Protein AF-A0A7K9YN96-F1 (afdb_monomer)

Nearest PDB structures (foldseek):
  2it9-assembly1_A  TM=6.760E-01  e=9.889E+00  Prochlorococcus marinus str. NATL2A

Sequence (141 aa):
RLGLERADTAEKALTVIVDLLEKYGQGGNCMESHMAFTYHNSFLIADRKEAWVLETSGKHWAAEKVEGGVRNISNQLSITTKIDREHPEMKEYAKSKGWWDGEKEFDFAAMYSYVNTARMTTSRSRYCEGYKLLNKHKGII

Mean predicted aligned error: 5.58 Å

pLDDT: mean 88.72, std 13.41, range [45.44, 98.69]

Foldseek 3Di:
DQLVVPDPFQVSSVVRVLVCCQVPWAFDAPDPDPDRDTQWDWDWTHDPPWIKIWTDATSWIFMATCPDADADDDSADDQFLRGPDIDPCLVVVLVVVVLDPVPDRGTPRCSRTPDNCPCVQPDPDPRNVVNVVSNVCIPPD

Structure (mmCIF, N/CA/C/O backbone):
data_AF-A0A7K9YN96-F1
#
_entry.id   AF-A0A7K9YN96-F1
#
loop_
_atom_site.group_PDB
_atom_site.id
_atom_site.type_symbol
_atom_site.label_atom_id
_atom_site.label_alt_id
_atom_site.label_comp_id
_atom_site.label_asym_id
_atom_site.label_entity_id
_atom_site.label_seq_id
_atom_site.pdbx_PDB_ins_code
_atom_site.Cartn_x
_atom_site.Cartn_y
_atom_site.Cartn_z
_atom_site.occupancy
_atom_site.B_iso_or_equiv
_atom_site.auth_seq_id
_atom_site.auth_comp_id
_atom_site.auth_asym_id
_atom_site.auth_atom_id
_atom_site.pdbx_PDB_model_num
ATOM 1 N N . ARG A 1 1 ? -14.365 -4.119 -4.845 1.00 91.12 1 ARG A N 1
ATOM 2 C CA . ARG A 1 1 ? -15.247 -5.287 -5.086 1.00 91.12 1 ARG A CA 1
ATOM 3 C C . ARG A 1 1 ? -14.543 -6.599 -4.748 1.00 91.12 1 ARG A C 1
ATOM 5 O O . ARG A 1 1 ? -14.854 -7.149 -3.708 1.00 91.12 1 ARG A O 1
ATOM 12 N N . LEU A 1 2 ? -13.562 -7.053 -5.539 1.00 95.88 2 LEU A N 1
ATOM 13 C CA . LEU A 1 2 ? -12.958 -8.388 -5.366 1.00 95.88 2 LEU A CA 1
ATOM 14 C C . LEU A 1 2 ? -12.309 -8.625 -3.992 1.00 95.88 2 LEU A C 1
ATOM 16 O O . LEU A 1 2 ? -12.462 -9.712 -3.454 1.00 95.88 2 LEU A O 1
ATOM 20 N N . GLY A 1 3 ? -11.657 -7.616 -3.401 1.00 96.00 3 GLY A N 1
ATOM 21 C CA . GLY A 1 3 ? -11.151 -7.722 -2.025 1.00 96.00 3 GLY A CA 1
ATOM 22 C C . GLY A 1 3 ? -12.259 -7.981 -0.995 1.00 96.00 3 GLY A C 1
ATOM 23 O O . GLY A 1 3 ? -12.099 -8.841 -0.144 1.00 96.00 3 GLY A O 1
ATOM 24 N N . LEU A 1 4 ? -13.412 -7.312 -1.121 1.00 94.81 4 LEU A N 1
ATOM 25 C CA . LEU A 1 4 ? -14.556 -7.481 -0.211 1.00 94.81 4 LEU A CA 1
ATOM 26 C C . LEU A 1 4 ? -15.286 -8.816 -0.414 1.00 94.81 4 LEU A C 1
ATOM 28 O O . LEU A 1 4 ? -15.810 -9.379 0.535 1.00 94.81 4 LEU A O 1
ATOM 32 N N . GLU A 1 5 ? -15.345 -9.317 -1.648 1.00 97.38 5 GLU A N 1
ATOM 33 C CA . GLU A 1 5 ? -16.042 -10.573 -1.966 1.00 97.38 5 GLU A CA 1
ATOM 34 C C . GLU A 1 5 ? -15.231 -11.822 -1.593 1.00 97.38 5 GLU A C 1
ATOM 36 O O . GLU A 1 5 ? -15.796 -12.907 -1.489 1.00 97.38 5 GLU A O 1
ATOM 41 N N . ARG A 1 6 ? -13.906 -11.695 -1.445 1.00 97.88 6 ARG A N 1
ATOM 42 C CA . ARG A 1 6 ? -12.982 -12.834 -1.309 1.00 97.88 6 ARG A CA 1
ATOM 43 C C . ARG A 1 6 ? -12.232 -12.875 0.021 1.00 97.88 6 ARG A C 1
ATOM 45 O O . ARG A 1 6 ? -11.415 -13.771 0.209 1.00 97.88 6 ARG A O 1
ATOM 52 N N . ALA A 1 7 ? -12.480 -11.926 0.920 1.00 97.88 7 ALA A N 1
ATOM 53 C CA . ALA A 1 7 ? -11.801 -11.848 2.205 1.00 97.88 7 ALA A CA 1
ATOM 54 C C . ALA A 1 7 ? -12.769 -11.555 3.353 1.00 97.88 7 ALA A C 1
ATOM 56 O O . ALA A 1 7 ? -13.730 -10.806 3.211 1.00 97.88 7 ALA A O 1
ATOM 57 N N . ASP A 1 8 ? -12.465 -12.139 4.507 1.00 97.44 8 ASP A N 1
ATOM 58 C CA . ASP A 1 8 ? -13.163 -11.981 5.786 1.00 97.44 8 ASP A CA 1
ATOM 59 C C . ASP A 1 8 ? -12.386 -11.096 6.784 1.00 97.44 8 ASP A C 1
ATOM 61 O O . ASP A 1 8 ? -12.906 -10.787 7.857 1.00 97.44 8 ASP A O 1
ATOM 65 N N . THR A 1 9 ? -11.166 -10.666 6.434 1.00 98.44 9 THR A N 1
ATOM 66 C CA . THR A 1 9 ? -10.357 -9.696 7.194 1.00 98.44 9 THR A CA 1
ATOM 67 C C . THR A 1 9 ? -9.737 -8.644 6.275 1.00 98.44 9 THR A C 1
ATOM 69 O O . THR A 1 9 ? -9.542 -8.880 5.077 1.00 98.44 9 THR A O 1
ATOM 72 N N . ALA A 1 10 ? -9.390 -7.484 6.834 1.00 98.25 10 ALA A N 1
ATOM 73 C CA . ALA A 1 10 ? -8.731 -6.399 6.116 1.00 98.25 10 ALA A CA 1
ATOM 74 C C . ALA A 1 10 ? -7.360 -6.829 5.572 1.00 98.25 10 ALA A C 1
ATOM 76 O O . ALA A 1 10 ? -7.048 -6.557 4.413 1.00 98.25 10 ALA A O 1
ATOM 77 N N . GLU A 1 11 ? -6.573 -7.574 6.353 1.00 98.19 11 GLU A N 1
ATOM 78 C CA . GLU A 1 11 ? -5.287 -8.109 5.898 1.00 98.19 11 GLU A CA 1
ATOM 79 C C . GLU A 1 11 ? -5.434 -9.088 4.718 1.00 98.19 11 GLU A C 1
ATOM 81 O O . GLU A 1 11 ? -4.665 -9.027 3.753 1.00 98.19 11 GLU A O 1
ATOM 86 N N . LYS A 1 12 ? -6.442 -9.971 4.744 1.00 98.50 12 LYS A N 1
ATOM 87 C CA . LYS A 1 12 ? -6.719 -10.874 3.617 1.00 98.50 12 LYS A CA 1
ATOM 88 C C . LYS A 1 12 ? -7.223 -10.107 2.397 1.00 98.50 12 LYS A C 1
ATOM 90 O O . LYS A 1 12 ? -6.851 -10.452 1.279 1.00 98.50 12 LYS A O 1
ATOM 95 N N . ALA A 1 13 ? -8.022 -9.056 2.586 1.00 98.62 13 ALA A N 1
ATOM 96 C CA . ALA A 1 13 ? -8.473 -8.203 1.489 1.00 98.62 13 ALA A CA 1
ATOM 97 C C . ALA A 1 13 ? -7.292 -7.484 0.818 1.00 98.62 13 ALA A C 1
ATOM 99 O O . ALA A 1 13 ? -7.246 -7.419 -0.410 1.00 98.62 13 ALA A O 1
ATOM 100 N N . LEU A 1 14 ? -6.320 -7.009 1.606 1.00 98.56 14 LEU A N 1
ATOM 101 C CA . LEU A 1 14 ? -5.056 -6.464 1.107 1.00 98.56 14 LEU A CA 1
ATOM 102 C C . LEU A 1 14 ? -4.329 -7.509 0.254 1.00 98.56 14 LEU A C 1
ATOM 104 O O . LEU A 1 14 ? -4.024 -7.220 -0.900 1.00 98.56 14 LEU A O 1
ATOM 108 N N . THR A 1 15 ? -4.136 -8.729 0.772 1.00 98.56 15 THR A N 1
ATOM 109 C CA . THR A 1 15 ? -3.507 -9.841 0.033 1.00 98.56 15 THR A CA 1
ATOM 110 C C . THR A 1 15 ? -4.214 -10.117 -1.297 1.00 98.56 15 THR A C 1
ATOM 112 O O . THR A 1 15 ? -3.570 -10.130 -2.339 1.00 98.56 15 THR A O 1
ATOM 115 N N . VAL A 1 16 ? -5.548 -10.220 -1.303 1.00 98.50 16 VAL A N 1
ATOM 116 C CA . VAL A 1 16 ? -6.326 -10.409 -2.541 1.00 98.50 16 VAL A CA 1
ATOM 117 C C . VAL A 1 16 ? -6.069 -9.287 -3.549 1.00 98.50 16 VAL A C 1
ATOM 119 O O . VAL A 1 16 ? -5.954 -9.554 -4.744 1.00 98.50 16 VAL A O 1
ATOM 122 N N . ILE A 1 17 ? -6.015 -8.030 -3.102 1.00 98.25 17 ILE A N 1
ATOM 123 C CA . ILE A 1 17 ? -5.782 -6.891 -3.997 1.00 98.25 17 ILE A CA 1
ATOM 124 C C . ILE A 1 17 ? -4.380 -6.965 -4.606 1.00 98.25 17 ILE A C 1
ATOM 126 O O . ILE A 1 17 ? -4.256 -6.787 -5.816 1.00 98.25 17 ILE A O 1
ATOM 130 N N . VAL A 1 18 ? -3.346 -7.247 -3.808 1.00 98.12 18 VAL A N 1
ATOM 131 C CA . VAL A 1 18 ? -1.961 -7.281 -4.305 1.00 98.12 18 VAL A CA 1
ATOM 132 C C . VAL A 1 18 ? -1.674 -8.510 -5.169 1.00 98.12 18 VAL A C 1
ATOM 134 O O . VAL A 1 18 ? -0.956 -8.388 -6.154 1.00 98.12 18 VAL A O 1
ATOM 137 N N . ASP A 1 19 ? -2.313 -9.652 -4.906 1.00 98.00 19 ASP A N 1
ATOM 138 C CA . ASP A 1 19 ? -2.218 -10.837 -5.771 1.00 98.00 19 ASP A CA 1
ATOM 139 C C . ASP A 1 19 ? -2.849 -10.578 -7.147 1.00 98.00 19 ASP A C 1
ATOM 141 O O . ASP A 1 19 ? -2.342 -11.004 -8.187 1.00 98.00 19 ASP A O 1
ATOM 145 N N . LEU A 1 20 ? -3.979 -9.862 -7.173 1.00 97.12 20 LEU A N 1
ATOM 146 C CA . LEU A 1 20 ? -4.621 -9.451 -8.421 1.00 97.12 20 LEU A CA 1
ATOM 147 C C . LEU A 1 20 ? -3.798 -8.392 -9.155 1.00 97.12 20 LEU A C 1
ATOM 149 O O . LEU A 1 20 ? -3.708 -8.453 -10.380 1.00 97.12 20 LEU A O 1
ATOM 153 N N . LEU A 1 21 ? -3.198 -7.456 -8.419 1.00 96.44 21 LEU A N 1
ATOM 154 C CA . LEU A 1 21 ? -2.279 -6.464 -8.964 1.00 96.44 21 LEU A CA 1
ATOM 155 C C . LEU A 1 21 ? -1.068 -7.133 -9.619 1.00 96.44 21 LEU A C 1
ATOM 157 O O . LEU A 1 21 ? -0.710 -6.763 -10.731 1.00 96.44 21 LEU A O 1
ATOM 161 N N . GLU A 1 22 ? -0.476 -8.135 -8.972 1.00 95.31 22 GLU A N 1
ATOM 162 C CA . GLU A 1 22 ? 0.660 -8.881 -9.517 1.00 95.31 22 GLU A CA 1
ATOM 163 C C . GLU A 1 22 ? 0.263 -9.639 -10.787 1.00 95.31 22 GLU A C 1
ATOM 165 O O . GLU A 1 22 ? 0.939 -9.579 -11.812 1.00 95.31 22 GLU A O 1
ATOM 170 N N . LYS A 1 23 ? -0.885 -10.324 -10.749 1.00 96.00 23 LYS A N 1
ATOM 171 C CA . LYS A 1 23 ? -1.329 -11.177 -11.853 1.00 96.00 23 LYS A CA 1
ATOM 172 C C . LYS A 1 23 ? -1.812 -10.403 -13.079 1.00 96.00 23 LYS A C 1
ATOM 174 O O . LYS A 1 23 ? -1.626 -10.867 -14.203 1.00 96.00 23 LYS A O 1
ATOM 179 N N . TYR A 1 24 ? -2.505 -9.288 -12.871 1.00 94.81 24 TYR A N 1
ATOM 180 C CA . TYR A 1 24 ? -3.219 -8.573 -13.935 1.00 94.81 24 TYR A CA 1
ATOM 181 C C . TYR A 1 24 ? -2.701 -7.153 -14.172 1.00 94.81 24 TYR A C 1
ATOM 183 O O . TYR A 1 24 ? -3.085 -6.522 -15.157 1.00 94.81 24 TYR A O 1
ATOM 191 N N . GLY A 1 25 ? -1.830 -6.649 -13.301 1.00 91.94 25 GLY A N 1
ATOM 192 C CA . GLY A 1 25 ? -1.418 -5.256 -13.299 1.00 91.94 25 GLY A CA 1
ATOM 193 C C . GLY A 1 25 ? -2.538 -4.312 -12.861 1.00 91.94 25 GLY A C 1
ATOM 194 O O . GLY A 1 25 ? -3.607 -4.701 -12.389 1.00 91.94 25 GLY A O 1
ATOM 195 N N . GLN A 1 26 ? -2.273 -3.025 -13.042 1.00 88.62 26 GLN A N 1
ATOM 196 C CA . GLN A 1 26 ? -3.255 -1.955 -12.918 1.00 88.62 26 GLN A CA 1
ATOM 197 C C . GLN A 1 26 ? -2.956 -0.862 -13.942 1.00 88.62 26 GLN A C 1
ATOM 199 O O . GLN A 1 26 ? -1.851 -0.788 -14.485 1.00 88.62 26 GLN A O 1
ATOM 204 N N . GLY A 1 27 ? -3.914 0.041 -14.126 1.00 77.38 27 GLY A N 1
ATOM 205 C CA . GLY A 1 27 ? -3.768 1.222 -14.965 1.00 77.38 27 GLY A CA 1
ATOM 206 C C . GLY A 1 27 ? -4.703 1.185 -16.166 1.00 77.38 27 GLY A C 1
ATOM 207 O O . GLY A 1 27 ? -5.820 0.679 -16.075 1.00 77.38 27 GLY A O 1
ATOM 208 N N . GLY A 1 28 ? -4.238 1.755 -17.274 1.00 75.50 28 GLY A N 1
ATOM 209 C CA . GLY A 1 28 ? -5.065 2.122 -18.421 1.00 75.50 28 GLY A CA 1
ATOM 210 C C . GLY A 1 28 ? -5.243 3.636 -18.494 1.00 75.50 28 GLY A C 1
ATOM 211 O O . GLY A 1 28 ? -4.953 4.348 -17.532 1.00 75.50 28 GLY A O 1
ATOM 212 N N 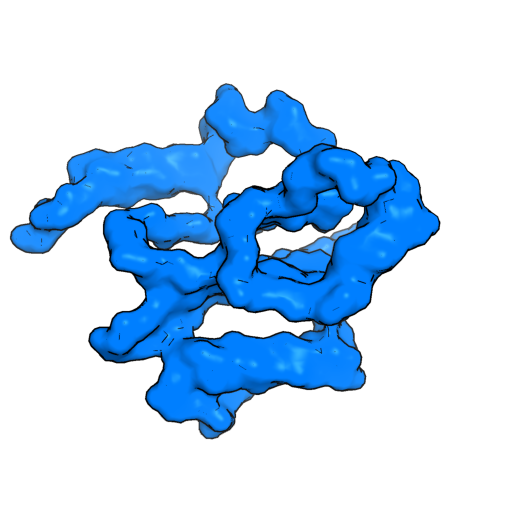. ASN A 1 29 ? -5.678 4.132 -19.653 1.00 74.75 29 ASN A N 1
ATOM 213 C CA . ASN A 1 29 ? -5.898 5.561 -19.817 1.00 74.75 29 ASN A CA 1
ATOM 214 C C . ASN A 1 29 ? -7.122 5.991 -18.997 1.00 74.75 29 ASN A C 1
ATOM 216 O O . ASN A 1 29 ? -8.239 5.547 -19.252 1.00 74.75 29 ASN A O 1
ATOM 220 N N . CYS A 1 30 ? -6.899 6.849 -18.009 1.00 71.69 30 CYS A N 1
ATOM 221 C CA . CYS A 1 30 ? -7.930 7.446 -17.167 1.00 71.69 30 CYS A CA 1
ATOM 222 C C . CYS A 1 30 ? -8.479 8.753 -17.764 1.00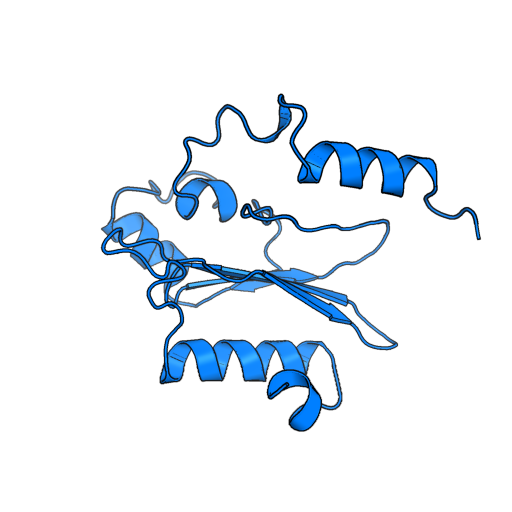 71.69 30 CYS A C 1
ATOM 224 O O . CYS A 1 30 ? -9.168 9.502 -17.074 1.00 71.69 30 CYS A O 1
ATOM 226 N N . MET A 1 31 ? -8.162 9.041 -19.026 1.00 74.94 31 MET A N 1
ATOM 227 C CA . MET A 1 31 ? -8.774 10.104 -19.810 1.00 74.94 31 MET A CA 1
ATOM 228 C C . MET A 1 31 ? -9.447 9.534 -21.057 1.00 74.94 31 MET A C 1
ATOM 230 O O . MET A 1 31 ? -8.955 8.591 -21.671 1.00 74.94 31 MET A O 1
ATOM 234 N N . GLU A 1 32 ? -10.558 10.153 -21.457 1.00 76.00 32 GLU A N 1
ATOM 235 C CA . GLU A 1 32 ? -11.230 9.862 -22.732 1.00 76.00 32 GLU A CA 1
ATOM 236 C C . GLU A 1 32 ? -10.449 10.411 -23.941 1.00 76.00 32 GLU A C 1
ATOM 238 O O . GLU A 1 32 ? -10.675 10.000 -25.076 1.00 76.00 32 GLU A O 1
ATOM 243 N N . SER A 1 33 ? -9.517 11.343 -23.711 1.00 76.31 33 SER A N 1
ATOM 244 C CA . SER A 1 33 ? -8.706 11.964 -24.759 1.00 76.31 33 SER A CA 1
ATOM 245 C C . SER A 1 33 ? -7.489 11.114 -25.151 1.00 76.31 33 SER A C 1
ATOM 247 O O . SER A 1 33 ? -7.117 10.150 -24.482 1.00 76.31 33 SER A O 1
ATOM 249 N N . HIS A 1 34 ? -6.799 11.522 -26.221 1.00 74.75 34 HIS A N 1
ATOM 250 C CA . HIS A 1 34 ? -5.539 10.909 -26.662 1.00 74.75 34 HIS A CA 1
ATOM 251 C C . HIS A 1 34 ? -4.355 11.136 -25.705 1.00 74.75 34 HIS A C 1
ATOM 253 O O . HIS A 1 34 ? -3.268 10.611 -25.942 1.00 74.75 34 HIS A O 1
ATOM 259 N N . MET A 1 35 ? -4.529 11.924 -24.639 1.00 70.44 35 MET A N 1
ATOM 260 C CA . MET A 1 35 ? -3.495 12.088 -23.623 1.00 70.44 35 MET A CA 1
ATOM 261 C C . MET A 1 35 ? -3.436 10.840 -22.747 1.00 70.44 35 MET A C 1
ATOM 263 O O . MET A 1 35 ? -4.436 10.462 -22.144 1.00 70.44 35 MET A O 1
ATOM 267 N N . ALA A 1 36 ? -2.255 10.233 -22.640 1.00 69.19 36 ALA A N 1
ATOM 268 C CA . ALA A 1 36 ? -2.035 9.114 -21.736 1.00 69.19 36 ALA A CA 1
ATOM 269 C C . ALA A 1 36 ? -1.946 9.618 -20.289 1.00 69.19 36 ALA A C 1
ATOM 271 O O . ALA A 1 36 ? -0.997 10.312 -19.921 1.00 69.19 36 ALA A O 1
ATOM 272 N N . PHE A 1 37 ? -2.926 9.255 -19.465 1.00 68.38 37 PHE A N 1
ATOM 273 C CA . PHE A 1 37 ? -2.892 9.500 -18.027 1.00 68.38 37 PHE A CA 1
ATOM 274 C C . PHE A 1 37 ? -3.231 8.222 -17.276 1.00 68.38 37 PHE A C 1
ATOM 276 O O . PHE A 1 37 ? -4.365 7.757 -17.312 1.00 68.38 37 PHE A O 1
ATOM 283 N N . THR A 1 38 ? -2.240 7.662 -16.588 1.00 76.44 38 THR A N 1
ATOM 284 C CA . THR A 1 38 ? -2.411 6.457 -15.775 1.00 76.44 38 THR A CA 1
ATOM 285 C C . THR A 1 38 ? -2.507 6.856 -14.314 1.00 76.44 38 THR A C 1
ATOM 287 O O . THR A 1 38 ? -1.597 7.486 -13.777 1.00 76.44 38 THR A O 1
ATOM 290 N N . TYR A 1 39 ? -3.597 6.466 -13.662 1.00 77.50 39 TYR A N 1
ATOM 291 C CA . TYR A 1 39 ? -3.778 6.666 -12.232 1.00 77.50 39 TYR A CA 1
ATOM 292 C C . TYR A 1 39 ? -3.413 5.392 -11.464 1.00 77.50 39 TYR A C 1
ATOM 294 O O . TYR A 1 39 ? -3.931 4.313 -11.761 1.00 77.50 39 TYR A O 1
ATOM 302 N N . HIS A 1 40 ? -2.533 5.512 -10.469 1.00 87.31 40 HIS A N 1
ATOM 303 C CA . HIS A 1 40 ? -2.239 4.420 -9.544 1.00 87.31 40 HIS A CA 1
ATOM 304 C C . HIS A 1 40 ? -3.096 4.543 -8.288 1.00 87.31 40 HIS A C 1
ATOM 306 O O . HIS A 1 40 ? -3.282 5.635 -7.750 1.00 87.31 40 HIS A O 1
ATOM 312 N N . ASN A 1 41 ? -3.669 3.423 -7.854 1.00 90.56 41 ASN A N 1
ATOM 313 C CA . ASN A 1 41 ? -4.720 3.443 -6.848 1.00 90.56 41 ASN A CA 1
ATOM 314 C C . ASN A 1 41 ? -4.165 3.382 -5.423 1.00 90.56 41 ASN A C 1
ATOM 316 O O . ASN A 1 41 ? -3.184 2.687 -5.145 1.00 90.56 41 ASN A O 1
ATOM 320 N N . SER A 1 42 ? -4.876 4.055 -4.521 1.00 94.75 42 SER A N 1
ATOM 321 C CA . SER A 1 42 ? -4.711 3.938 -3.074 1.00 94.75 42 SER A CA 1
ATOM 322 C C . SER A 1 42 ? -6.015 3.426 -2.464 1.00 94.75 42 SER A C 1
ATOM 324 O O . SER A 1 42 ? -7.101 3.826 -2.889 1.00 94.75 42 SER A O 1
ATOM 326 N N . PHE A 1 43 ? -5.920 2.559 -1.462 1.00 96.88 43 PHE A N 1
ATOM 327 C CA . PHE A 1 43 ? -7.050 1.907 -0.813 1.00 96.88 43 PHE A CA 1
ATOM 328 C C . PHE A 1 43 ? -6.997 2.138 0.694 1.00 96.88 43 PHE A C 1
ATOM 330 O O . PHE A 1 43 ? -5.946 1.998 1.316 1.00 96.88 43 PHE A O 1
ATOM 337 N N . LEU A 1 44 ? -8.156 2.439 1.274 1.00 97.50 44 LEU A N 1
ATOM 338 C CA . LEU A 1 44 ? -8.400 2.292 2.705 1.00 97.50 44 LEU A CA 1
ATOM 339 C C . LEU A 1 44 ? -9.126 0.965 2.907 1.00 97.50 44 LEU A C 1
ATOM 341 O O . LEU A 1 44 ? -10.171 0.733 2.296 1.00 97.50 44 LEU A O 1
ATOM 345 N N . ILE A 1 45 ? -8.564 0.094 3.734 1.00 98.25 45 ILE A N 1
ATOM 346 C CA . ILE A 1 45 ? -9.085 -1.250 3.978 1.00 98.25 45 ILE A CA 1
ATOM 347 C C . ILE A 1 45 ? -9.213 -1.409 5.485 1.00 98.25 45 ILE A C 1
ATOM 349 O O . ILE A 1 45 ? -8.227 -1.262 6.193 1.00 98.25 45 ILE A O 1
ATOM 353 N N . ALA A 1 46 ? -10.408 -1.687 5.992 1.00 97.44 46 ALA A N 1
ATOM 354 C CA . ALA A 1 46 ? -10.626 -1.797 7.427 1.00 97.44 46 ALA A CA 1
ATOM 355 C C . ALA A 1 46 ? -11.652 -2.877 7.760 1.00 97.44 46 ALA A C 1
ATOM 357 O O . ALA A 1 46 ? -12.589 -3.119 6.997 1.00 97.44 46 ALA A O 1
ATOM 358 N N . ASP A 1 47 ? -11.474 -3.490 8.923 1.00 97.12 47 ASP A N 1
ATOM 359 C CA . ASP A 1 47 ? -12.450 -4.350 9.577 1.00 97.12 47 ASP A CA 1
ATOM 360 C C . ASP A 1 47 ? -12.588 -3.960 11.063 1.00 97.12 47 ASP A C 1
ATOM 362 O O . ASP A 1 47 ? -12.196 -2.870 11.478 1.00 97.12 47 ASP A O 1
ATOM 366 N N . ARG A 1 48 ? -13.197 -4.823 11.886 1.00 95.88 48 ARG A N 1
ATOM 367 C CA . ARG A 1 48 ? -13.417 -4.541 13.317 1.00 95.88 48 ARG A CA 1
ATOM 368 C C . ARG A 1 48 ? -12.142 -4.557 14.172 1.00 95.88 48 ARG A C 1
ATOM 370 O O . ARG A 1 48 ? -12.214 -4.164 15.332 1.00 95.88 48 ARG A O 1
ATOM 377 N N . LYS A 1 49 ? -11.026 -5.074 13.661 1.00 95.81 49 LYS A N 1
ATOM 378 C CA . LYS A 1 49 ? -9.778 -5.296 14.404 1.00 95.81 49 LYS A CA 1
ATOM 379 C C . LYS A 1 49 ? -8.645 -4.410 13.912 1.00 95.81 49 LYS A C 1
ATOM 381 O O . LYS A 1 49 ? -7.794 -4.035 14.712 1.00 95.81 49 LYS A O 1
ATOM 386 N N . GLU A 1 50 ? -8.605 -4.112 12.620 1.00 97.06 50 GLU A N 1
ATOM 387 C CA . GLU A 1 50 ? -7.485 -3.398 12.021 1.00 97.06 50 GLU A CA 1
ATOM 388 C C . GLU A 1 50 ? -7.891 -2.551 10.814 1.00 97.06 50 GLU A C 1
ATOM 390 O O . GLU A 1 50 ? -8.938 -2.749 10.194 1.00 97.06 50 GLU A O 1
ATOM 395 N N . ALA A 1 51 ? -7.017 -1.609 10.470 1.00 97.88 51 ALA A N 1
ATOM 396 C CA . ALA A 1 51 ? -7.123 -0.799 9.272 1.00 97.88 51 ALA A CA 1
ATOM 397 C C . ALA A 1 51 ? -5.758 -0.677 8.590 1.00 97.88 51 ALA A C 1
ATOM 399 O O . ALA A 1 51 ? -4.714 -0.645 9.242 1.00 97.88 51 ALA A O 1
ATOM 400 N N . TRP A 1 52 ? -5.794 -0.593 7.269 1.00 98.44 52 TRP A N 1
ATOM 401 C CA . TRP A 1 52 ? -4.647 -0.562 6.382 1.00 98.44 52 TRP A CA 1
ATOM 402 C C . TRP A 1 52 ? -4.829 0.529 5.334 1.00 98.44 52 TRP A C 1
ATOM 404 O O . TRP A 1 52 ? -5.922 0.723 4.789 1.00 98.44 52 TRP A O 1
ATOM 414 N N . VAL A 1 53 ? -3.729 1.201 5.018 1.00 98.50 53 VAL A N 1
ATOM 415 C CA . VAL A 1 53 ? -3.574 1.961 3.780 1.00 98.50 53 VAL A CA 1
ATOM 416 C C . VAL A 1 53 ? -2.740 1.113 2.835 1.00 98.50 53 VAL A C 1
ATOM 418 O O . VAL A 1 53 ? -1.670 0.654 3.216 1.00 98.50 53 VAL A O 1
ATOM 421 N N . LEU A 1 54 ? -3.216 0.908 1.611 1.00 98.44 54 LEU A N 1
ATOM 422 C CA . LEU A 1 54 ? -2.453 0.283 0.531 1.00 98.44 54 LEU A CA 1
ATOM 423 C C . LEU A 1 54 ? -2.288 1.306 -0.585 1.00 98.44 54 LEU A C 1
ATOM 425 O O . LEU A 1 54 ? -3.283 1.829 -1.079 1.00 98.44 54 LEU A O 1
ATOM 429 N N . GLU A 1 55 ? -1.059 1.564 -1.010 1.00 97.50 55 GLU A N 1
ATOM 430 C CA . GLU A 1 55 ? -0.762 2.428 -2.149 1.00 97.50 55 GLU A CA 1
ATOM 431 C C . GLU A 1 55 ? 0.070 1.673 -3.178 1.00 97.50 55 GLU A C 1
ATOM 433 O O . GLU A 1 55 ? 0.876 0.803 -2.847 1.00 97.50 55 GLU A O 1
ATOM 438 N N . THR A 1 56 ? -0.148 1.985 -4.449 1.00 96.00 56 THR A N 1
ATOM 439 C CA . THR A 1 56 ? 0.378 1.187 -5.555 1.00 96.00 56 THR A CA 1
ATOM 440 C C . THR A 1 56 ? 1.057 2.076 -6.599 1.00 96.00 56 THR A C 1
ATOM 442 O O . THR A 1 56 ? 0.764 3.265 -6.697 1.00 96.00 56 THR A O 1
ATOM 445 N N . SER A 1 57 ? 1.979 1.511 -7.378 1.00 92.94 57 SER A N 1
ATOM 446 C CA . SER A 1 57 ? 2.666 2.154 -8.502 1.00 92.94 57 SER A CA 1
ATOM 447 C C . SER A 1 57 ? 3.102 1.095 -9.520 1.00 92.94 57 SER A C 1
ATOM 449 O O . SER A 1 57 ? 4.043 0.323 -9.310 1.00 92.94 57 SER A O 1
ATOM 451 N N . GLY A 1 58 ? 2.358 0.992 -10.624 1.00 91.44 58 GLY A N 1
ATOM 452 C CA . GLY A 1 58 ? 2.459 -0.159 -11.527 1.00 91.44 58 GLY A CA 1
ATOM 453 C C . GLY A 1 58 ? 2.178 -1.459 -10.765 1.00 91.44 58 GLY A C 1
ATOM 454 O O . GLY A 1 58 ? 1.162 -1.545 -10.087 1.00 91.44 58 GLY A O 1
ATOM 455 N N . LYS A 1 59 ? 3.073 -2.448 -10.833 1.00 93.56 59 LYS A N 1
ATOM 456 C CA . LYS A 1 59 ? 2.965 -3.681 -10.028 1.00 93.56 59 LYS A CA 1
ATOM 457 C C . LYS A 1 59 ? 3.462 -3.536 -8.582 1.00 93.56 59 LYS A C 1
ATOM 459 O O . LYS A 1 59 ? 3.120 -4.342 -7.726 1.00 93.56 59 LYS A O 1
ATOM 464 N N . HIS A 1 60 ? 4.260 -2.507 -8.296 1.00 96.25 60 HIS A N 1
ATOM 465 C CA . HIS A 1 60 ? 4.863 -2.311 -6.981 1.00 96.25 60 HIS A CA 1
ATOM 466 C C . HIS A 1 60 ? 3.873 -1.640 -6.034 1.00 96.25 60 HIS A C 1
ATOM 468 O O . HIS A 1 60 ? 3.005 -0.876 -6.458 1.00 96.25 60 HIS A O 1
ATOM 474 N N . TRP A 1 61 ? 3.990 -1.923 -4.745 1.00 97.94 61 TRP A N 1
ATOM 475 C CA . TRP A 1 61 ? 3.064 -1.419 -3.742 1.00 97.94 61 TRP A CA 1
ATOM 476 C C . TRP A 1 61 ? 3.715 -1.398 -2.363 1.00 97.94 61 TRP A C 1
ATOM 478 O O . TRP A 1 61 ? 4.641 -2.166 -2.088 1.00 97.94 61 TRP A O 1
ATOM 488 N N . ALA A 1 62 ? 3.182 -0.535 -1.506 1.00 98.56 62 ALA A N 1
ATOM 489 C CA . ALA A 1 62 ? 3.495 -0.461 -0.089 1.00 98.56 62 ALA A CA 1
ATOM 490 C C . ALA A 1 62 ? 2.187 -0.391 0.704 1.00 98.56 62 ALA A C 1
ATOM 492 O O . ALA A 1 62 ? 1.190 0.167 0.235 1.00 98.56 62 ALA A O 1
ATOM 493 N N . ALA A 1 63 ? 2.180 -0.966 1.901 1.00 98.69 63 ALA A N 1
ATOM 494 C CA . ALA A 1 63 ? 1.050 -0.906 2.806 1.00 98.69 63 ALA A CA 1
ATOM 495 C C . ALA A 1 63 ? 1.481 -0.565 4.231 1.00 98.69 63 ALA A C 1
ATOM 497 O O . ALA A 1 63 ? 2.475 -1.079 4.743 1.00 98.69 63 ALA A O 1
ATOM 498 N N . GLU A 1 64 ? 0.685 0.289 4.861 1.00 98.44 64 GLU A N 1
ATOM 499 C CA . GLU A 1 64 ? 0.875 0.800 6.214 1.00 98.44 64 GLU A CA 1
ATOM 500 C C . GLU A 1 64 ? -0.315 0.362 7.072 1.00 98.44 64 GLU A C 1
ATOM 502 O O . GLU A 1 64 ? -1.477 0.591 6.711 1.00 98.44 64 GLU A O 1
ATOM 507 N N . LYS A 1 65 ? -0.035 -0.251 8.221 1.00 98.25 65 LYS A N 1
ATOM 508 C CA . LYS A 1 65 ? -1.033 -0.577 9.232 1.0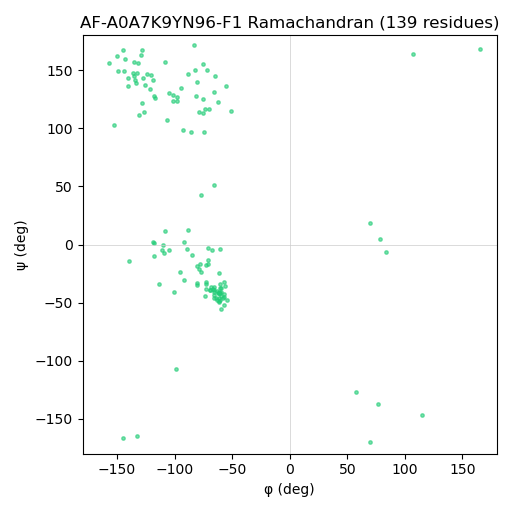0 98.25 65 LYS A CA 1
ATOM 509 C C . LYS A 1 65 ? -1.311 0.654 10.089 1.00 98.25 65 LYS A C 1
ATOM 511 O O . LYS A 1 65 ? -0.411 1.286 10.658 1.00 98.25 65 LYS A O 1
ATOM 516 N N . VAL A 1 66 ? -2.591 0.989 10.216 1.00 96.44 66 VAL A N 1
ATOM 517 C CA . VAL A 1 66 ? -3.055 2.121 11.019 1.00 96.44 66 VAL A CA 1
ATOM 518 C C . VAL A 1 66 ? -3.219 1.661 12.465 1.00 96.44 66 VAL A C 1
ATOM 520 O O . VAL A 1 66 ? -4.237 1.089 12.844 1.00 96.44 66 VAL A O 1
ATOM 523 N N . GLU A 1 67 ? -2.199 1.908 13.283 1.00 91.69 67 GLU A N 1
ATOM 524 C CA . GLU A 1 67 ? -2.146 1.456 14.685 1.00 91.69 67 GLU A CA 1
ATOM 525 C C . GLU A 1 67 ? -2.852 2.404 15.666 1.00 91.69 67 GLU A C 1
ATOM 527 O O . GLU A 1 67 ? -3.045 2.080 16.835 1.00 91.69 67 GLU A O 1
ATOM 532 N N . GLY A 1 68 ? -3.260 3.586 15.204 1.00 86.19 68 GLY A N 1
ATOM 533 C CA . GLY A 1 68 ? -4.016 4.532 16.008 1.00 86.19 68 GLY A CA 1
ATOM 534 C C . GLY A 1 68 ? -4.065 5.926 15.401 1.00 86.19 68 GLY A C 1
ATOM 535 O O . GLY A 1 68 ? -3.335 6.269 14.474 1.00 86.19 68 GLY A O 1
ATOM 536 N N . GLY A 1 69 ? -4.934 6.766 15.957 1.00 89.62 69 GLY A N 1
ATOM 537 C CA . GLY A 1 69 ? -5.117 8.130 15.483 1.00 89.62 69 GLY A CA 1
ATOM 538 C C . GLY A 1 69 ? -5.939 8.224 14.207 1.00 89.62 69 GLY A C 1
ATOM 539 O O . GLY A 1 69 ? -6.998 7.615 14.109 1.00 89.62 69 GLY A O 1
ATOM 540 N N . VAL A 1 70 ? -5.495 9.076 13.287 1.00 91.44 70 VAL A N 1
ATOM 541 C CA . VAL A 1 70 ? -6.223 9.392 12.059 1.00 91.44 70 VAL A CA 1
ATOM 542 C C . VA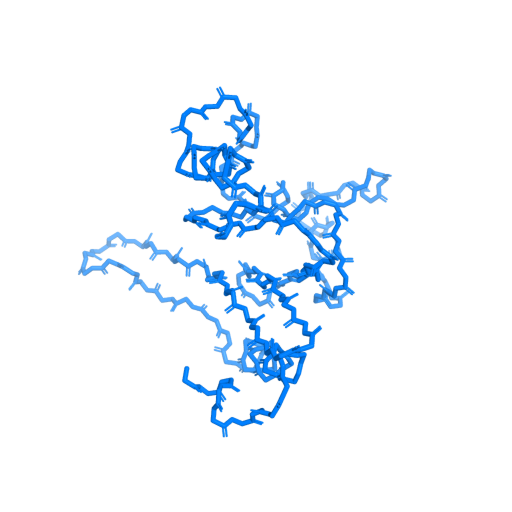L A 1 70 ? -5.315 9.194 10.861 1.00 91.44 70 VAL A C 1
ATOM 544 O O . VAL A 1 70 ? -4.127 9.507 10.914 1.00 91.44 70 VAL A O 1
ATOM 547 N N . ARG A 1 71 ? -5.891 8.707 9.767 1.00 93.81 71 ARG A N 1
ATOM 548 C CA . ARG A 1 71 ? -5.201 8.535 8.494 1.00 93.81 71 ARG A CA 1
ATOM 549 C C . ARG A 1 71 ? -6.155 8.915 7.370 1.00 93.81 71 ARG A C 1
ATOM 551 O O . ARG A 1 71 ? -7.330 8.560 7.408 1.00 93.81 71 ARG A O 1
ATOM 558 N N . ASN A 1 72 ? -5.661 9.653 6.385 1.00 93.69 72 ASN A N 1
ATOM 559 C CA . ASN A 1 72 ? -6.376 9.941 5.144 1.00 93.69 72 ASN A CA 1
ATOM 560 C C . ASN A 1 72 ? -5.500 9.606 3.941 1.00 93.69 72 ASN A C 1
ATOM 562 O O . ASN A 1 72 ? -4.301 9.400 4.084 1.00 93.69 72 ASN A O 1
ATOM 566 N N . ILE A 1 73 ? -6.106 9.579 2.761 1.00 93.12 73 ILE A N 1
ATOM 567 C CA . ILE A 1 73 ? -5.416 9.498 1.471 1.00 93.12 73 ILE A CA 1
ATOM 568 C C . ILE A 1 73 ? -5.944 10.604 0.555 1.00 93.12 73 ILE A C 1
ATOM 570 O O . ILE A 1 73 ? -7.001 11.187 0.805 1.00 93.12 73 ILE A O 1
ATOM 574 N N . SER A 1 74 ? -5.2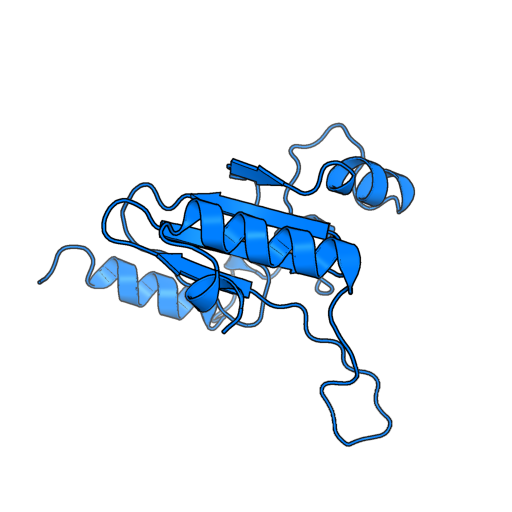09 10.915 -0.509 1.00 90.12 74 SER A N 1
ATOM 575 C CA . SER A 1 74 ? -5.693 11.770 -1.599 1.00 90.12 74 SER A CA 1
ATOM 576 C C . SER A 1 74 ? -5.122 11.268 -2.929 1.00 90.12 74 SER A C 1
ATOM 578 O O . SER A 1 74 ? -4.592 10.163 -2.976 1.00 90.12 74 SER A O 1
ATOM 580 N N . ASN A 1 75 ? -5.207 12.045 -4.011 1.00 87.31 75 ASN A N 1
ATOM 581 C CA . ASN A 1 75 ? -4.644 11.651 -5.311 1.00 87.31 75 ASN A CA 1
ATOM 582 C C . ASN A 1 75 ? -3.112 11.822 -5.385 1.00 87.31 75 ASN A C 1
ATOM 584 O O . ASN A 1 75 ? -2.590 12.340 -6.368 1.00 87.31 75 ASN A O 1
ATOM 588 N N . GLN A 1 76 ? -2.410 11.434 -4.324 1.00 86.31 76 GLN A N 1
ATOM 589 C CA . GLN A 1 76 ? -0.955 11.410 -4.219 1.00 86.31 76 GLN A CA 1
ATOM 590 C C . GLN A 1 76 ? -0.554 10.268 -3.281 1.00 86.31 76 GLN A C 1
ATOM 592 O O . GLN A 1 76 ? -1.299 9.972 -2.342 1.00 86.31 76 GLN A O 1
ATOM 597 N N . LEU A 1 77 ? 0.620 9.678 -3.513 1.00 91.38 77 LEU A N 1
ATOM 598 C CA . LEU A 1 77 ? 1.203 8.715 -2.582 1.00 91.38 77 LEU A CA 1
ATOM 599 C C . LEU A 1 77 ? 1.533 9.418 -1.260 1.00 91.38 77 LEU A C 1
ATOM 601 O O . LEU A 1 77 ? 1.882 10.600 -1.235 1.00 91.38 77 LEU A O 1
ATOM 605 N N . SER A 1 78 ? 1.370 8.709 -0.156 1.00 92.75 78 SER A N 1
ATOM 606 C CA . SER A 1 78 ? 1.501 9.227 1.202 1.00 92.75 78 SER A CA 1
ATOM 607 C C . SER A 1 78 ? 2.211 8.274 2.157 1.00 92.75 78 SER A C 1
ATOM 609 O O . SER A 1 78 ? 2.594 8.711 3.239 1.00 92.75 78 SER A O 1
ATOM 611 N N . ILE A 1 79 ? 2.383 6.999 1.797 1.00 95.75 79 ILE A N 1
ATOM 612 C CA . ILE A 1 79 ? 3.204 6.060 2.562 1.00 95.75 79 ILE A CA 1
ATOM 613 C C . ILE A 1 79 ? 4.669 6.425 2.331 1.00 95.75 79 ILE A C 1
ATOM 615 O O . ILE A 1 79 ? 5.149 6.373 1.201 1.00 95.75 79 ILE A O 1
ATOM 619 N N . THR A 1 80 ? 5.362 6.826 3.394 1.00 95.25 80 THR A N 1
ATOM 620 C CA . THR A 1 80 ? 6.774 7.217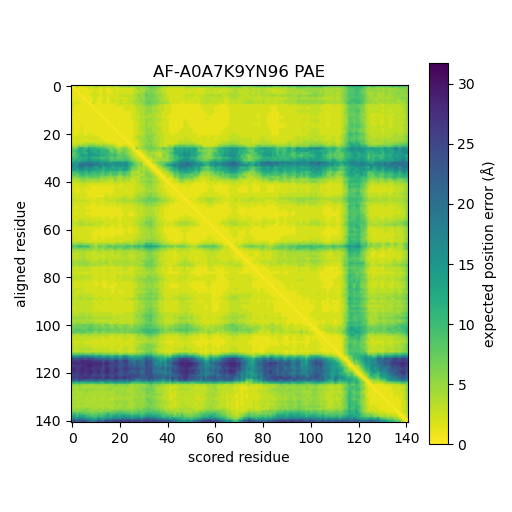 3.342 1.00 95.25 80 THR A CA 1
ATOM 621 C C . THR A 1 80 ? 7.660 6.057 3.792 1.00 95.25 80 THR A C 1
ATOM 623 O O . THR A 1 80 ? 7.799 5.083 3.057 1.00 95.25 80 THR A O 1
ATOM 626 N N . THR A 1 81 ? 8.239 6.138 4.989 1.00 95.88 81 THR A N 1
ATOM 627 C CA . THR A 1 81 ? 9.190 5.161 5.532 1.00 95.88 81 THR A CA 1
ATOM 628 C C . THR A 1 81 ? 8.530 4.117 6.432 1.00 95.88 81 THR A C 1
ATOM 630 O O . THR A 1 81 ? 9.036 3.003 6.556 1.00 95.88 81 THR A O 1
ATOM 633 N N . LYS A 1 82 ? 7.359 4.421 7.019 1.00 95.69 82 LYS A N 1
ATOM 634 C CA . LYS A 1 82 ? 6.554 3.428 7.747 1.00 95.69 82 LYS A CA 1
ATOM 635 C C . LYS A 1 82 ? 5.858 2.498 6.749 1.00 95.69 82 LYS A C 1
ATOM 637 O O . LYS A 1 82 ? 4.801 2.833 6.219 1.00 95.69 82 LYS A O 1
ATOM 642 N N . ILE A 1 83 ? 6.463 1.339 6.509 1.00 98.00 83 ILE A N 1
ATOM 643 C CA . ILE A 1 83 ? 5.966 0.313 5.590 1.00 98.00 83 ILE A CA 1
ATOM 644 C C . ILE A 1 83 ? 5.893 -1.018 6.340 1.00 98.00 83 ILE A C 1
ATOM 646 O O . ILE A 1 83 ? 6.915 -1.574 6.731 1.00 98.00 83 ILE A O 1
ATOM 650 N N . ASP A 1 84 ? 4.680 -1.529 6.528 1.00 98.44 84 ASP A N 1
ATOM 651 C CA . ASP A 1 84 ? 4.421 -2.779 7.251 1.00 98.44 84 ASP A CA 1
ATOM 652 C C . ASP A 1 84 ? 4.391 -3.989 6.305 1.00 98.44 84 ASP A C 1
ATOM 654 O O . ASP A 1 84 ? 4.746 -5.105 6.687 1.00 98.44 84 ASP A O 1
ATOM 658 N N . ARG A 1 85 ? 3.974 -3.782 5.049 1.00 98.44 85 ARG A N 1
ATOM 659 C CA . ARG A 1 85 ? 4.043 -4.782 3.974 1.00 98.44 85 ARG A CA 1
ATOM 660 C C . ARG A 1 85 ? 4.441 -4.111 2.663 1.00 98.44 85 ARG A C 1
ATOM 662 O O . ARG A 1 85 ? 4.001 -3.002 2.377 1.00 98.44 85 ARG A O 1
ATOM 669 N N . GLU A 1 86 ? 5.231 -4.795 1.843 1.00 98.25 86 GLU A N 1
ATOM 670 C CA . GLU A 1 86 ? 5.725 -4.261 0.571 1.00 98.25 86 GLU A CA 1
ATOM 671 C C . GLU A 1 86 ? 5.801 -5.326 -0.521 1.00 98.25 86 GLU A C 1
ATOM 673 O O . GLU A 1 86 ? 5.872 -6.526 -0.244 1.00 98.25 86 GLU A O 1
ATOM 678 N N . HIS A 1 87 ? 5.825 -4.879 -1.776 1.00 98.12 87 HIS A N 1
ATOM 679 C CA . HIS A 1 87 ? 6.168 -5.745 -2.897 1.00 98.12 87 HIS A CA 1
ATOM 680 C C . HIS A 1 87 ? 7.644 -6.195 -2.788 1.00 98.12 87 HIS A C 1
ATOM 682 O O . HIS A 1 87 ? 8.522 -5.338 -2.652 1.00 98.12 87 HIS A O 1
ATOM 688 N N . PRO A 1 88 ? 7.964 -7.497 -2.930 1.00 97.25 88 PRO A N 1
ATOM 689 C CA . PRO A 1 88 ? 9.306 -8.034 -2.658 1.00 97.25 88 PRO A CA 1
ATOM 690 C C . PRO A 1 88 ? 10.409 -7.430 -3.541 1.00 97.25 88 PRO A C 1
ATOM 692 O O . PRO A 1 88 ? 11.530 -7.224 -3.090 1.00 97.25 88 PRO A O 1
ATOM 695 N N . GLU A 1 89 ? 10.093 -7.090 -4.792 1.00 97.19 89 GLU A N 1
ATOM 696 C CA . GLU A 1 89 ? 11.053 -6.478 -5.727 1.00 97.19 89 GLU A CA 1
ATOM 697 C C . GLU A 1 89 ? 11.047 -4.938 -5.710 1.00 97.19 89 GLU A C 1
ATOM 699 O O . GLU A 1 89 ? 11.767 -4.317 -6.486 1.00 97.19 89 GLU A O 1
ATOM 704 N N . MET A 1 90 ? 10.243 -4.288 -4.857 1.00 95.88 90 MET A N 1
ATOM 705 C CA . MET A 1 90 ? 10.036 -2.830 -4.899 1.00 95.88 90 MET A CA 1
ATOM 706 C C . MET A 1 90 ? 11.340 -2.036 -4.775 1.00 95.88 90 MET A C 1
ATOM 708 O O . MET A 1 90 ? 11.566 -1.066 -5.502 1.00 95.88 90 MET A O 1
ATOM 712 N N . LYS A 1 91 ? 12.197 -2.434 -3.839 1.00 96.94 91 LYS A N 1
ATOM 713 C CA . LYS A 1 91 ? 13.451 -1.741 -3.546 1.00 96.94 91 LYS A CA 1
ATOM 714 C C . LYS A 1 91 ? 14.499 -1.976 -4.630 1.00 96.94 91 LYS A C 1
ATOM 716 O O . LYS A 1 91 ? 15.118 -1.024 -5.100 1.00 96.94 91 LYS A O 1
ATOM 721 N N . GLU A 1 92 ? 14.647 -3.220 -5.078 1.00 97.00 92 GLU A N 1
ATOM 722 C CA . GLU A 1 92 ? 15.578 -3.575 -6.154 1.00 97.00 92 GLU A CA 1
ATOM 723 C C . GLU A 1 92 ? 15.167 -2.958 -7.494 1.00 97.00 92 GLU A C 1
ATOM 725 O O . GLU A 1 92 ? 16.014 -2.456 -8.234 1.00 97.00 92 GLU A O 1
ATOM 730 N N . TYR A 1 93 ? 13.864 -2.870 -7.774 1.00 95.94 93 TYR A N 1
ATOM 731 C CA . TYR A 1 93 ? 13.370 -2.132 -8.931 1.00 95.94 93 TYR A CA 1
ATOM 732 C C . TYR A 1 93 ? 13.745 -0.648 -8.849 1.00 95.94 93 TYR A C 1
ATOM 734 O O . TYR A 1 93 ? 14.315 -0.117 -9.803 1.00 95.94 93 TYR A O 1
ATOM 742 N N . ALA A 1 94 ? 13.508 0.010 -7.708 1.00 95.44 94 ALA A N 1
ATOM 743 C CA . ALA A 1 94 ? 13.874 1.415 -7.514 1.00 95.44 94 ALA A CA 1
ATOM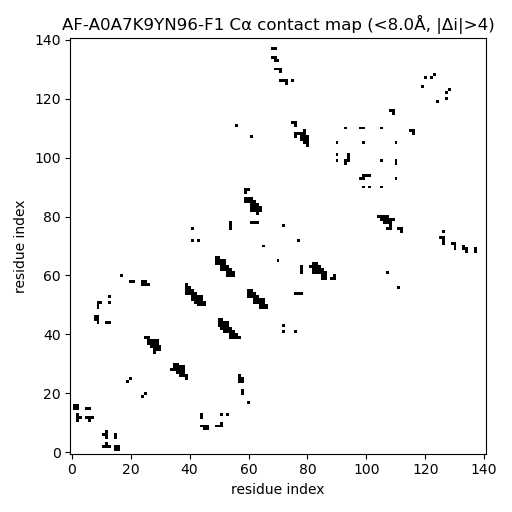 744 C C . ALA A 1 94 ? 15.389 1.659 -7.668 1.00 95.44 94 ALA A C 1
ATOM 746 O O . ALA A 1 94 ? 15.783 2.623 -8.331 1.00 95.44 94 ALA A O 1
ATOM 747 N N . LYS A 1 95 ? 16.240 0.761 -7.147 1.00 95.62 95 LYS A N 1
ATOM 748 C CA . LYS A 1 95 ? 17.698 0.794 -7.375 1.00 95.62 95 LYS A CA 1
ATOM 749 C C . LYS A 1 95 ? 18.047 0.656 -8.851 1.00 95.62 95 LYS A C 1
ATOM 751 O O . LYS A 1 95 ? 18.813 1.456 -9.377 1.00 95.62 95 LYS A O 1
ATOM 756 N N . SER A 1 96 ? 17.445 -0.312 -9.548 1.00 95.69 96 SER A N 1
ATOM 757 C CA . SER A 1 96 ? 17.700 -0.544 -10.980 1.00 95.69 96 SER A CA 1
ATOM 758 C C . SER A 1 96 ? 17.330 0.658 -11.859 1.00 95.69 96 SER A C 1
ATOM 760 O O . SER A 1 96 ? 17.874 0.828 -12.949 1.00 95.69 96 SER A O 1
ATOM 762 N N . LYS A 1 97 ? 16.408 1.507 -11.387 1.00 93.38 97 LYS A N 1
ATOM 763 C CA . LYS A 1 97 ? 16.010 2.760 -12.039 1.00 93.38 97 LYS A CA 1
ATOM 764 C C . LYS A 1 97 ? 16.850 3.969 -11.621 1.00 93.38 97 LYS A C 1
ATOM 766 O O . LYS A 1 97 ? 16.648 5.049 -12.172 1.00 93.38 97 LYS A O 1
ATOM 771 N N . GLY A 1 98 ? 17.772 3.802 -10.674 1.00 93.69 98 GLY A N 1
ATOM 772 C CA . GLY A 1 98 ? 18.579 4.883 -10.113 1.00 93.69 98 GLY A CA 1
ATOM 773 C C . GLY A 1 98 ? 17.782 5.856 -9.240 1.00 93.69 98 GLY A C 1
ATOM 774 O O . GLY A 1 98 ? 18.228 6.978 -9.026 1.00 93.69 98 GLY A O 1
ATOM 775 N N . TRP A 1 99 ? 16.591 5.464 -8.771 1.00 92.94 99 TRP A N 1
ATOM 776 C CA . TRP A 1 99 ? 15.751 6.308 -7.911 1.00 92.94 99 TRP A CA 1
ATOM 777 C C . TRP A 1 99 ? 16.208 6.256 -6.457 1.00 92.94 99 TRP A C 1
ATOM 779 O O . TRP A 1 99 ? 16.165 7.266 -5.760 1.00 92.94 99 TRP A O 1
ATOM 789 N N . TRP A 1 100 ? 16.685 5.088 -6.021 1.00 94.44 100 TRP A N 1
ATOM 790 C CA . TRP A 1 100 ? 17.172 4.854 -4.669 1.00 94.44 100 TRP A CA 1
ATOM 791 C C . TRP A 1 100 ? 18.628 4.385 -4.691 1.00 94.44 100 TRP A C 1
ATOM 793 O O . TRP A 1 100 ? 18.980 3.494 -5.463 1.00 94.44 100 TRP A O 1
ATOM 803 N N . ASP A 1 101 ? 19.459 4.979 -3.833 1.00 91.56 101 ASP A N 1
ATOM 804 C CA . ASP A 1 101 ? 20.886 4.656 -3.692 1.00 91.56 101 ASP A CA 1
ATOM 805 C C . ASP A 1 101 ? 21.137 3.373 -2.882 1.00 91.56 101 ASP A C 1
ATOM 807 O O . ASP A 1 101 ? 22.211 2.785 -2.968 1.00 91.56 101 ASP A O 1
ATOM 811 N N . GLY A 1 102 ? 20.137 2.897 -2.134 1.00 92.81 102 GLY A N 1
ATOM 812 C CA . GLY A 1 102 ? 20.274 1.737 -1.254 1.00 92.81 102 GLY A CA 1
ATOM 813 C C . GLY A 1 102 ? 20.853 2.057 0.124 1.00 92.81 102 GLY A C 1
ATOM 814 O O . GLY A 1 102 ? 20.886 1.166 0.968 1.00 92.81 102 GLY A O 1
ATOM 815 N N . GLU A 1 103 ? 21.293 3.296 0.352 1.00 92.12 103 GLU A N 1
ATOM 816 C CA . GLU A 1 103 ? 21.920 3.733 1.602 1.00 92.12 103 GLU A CA 1
ATOM 817 C C . GLU A 1 103 ? 20.932 4.490 2.487 1.00 92.12 103 GLU A C 1
ATOM 819 O O . GLU A 1 103 ? 20.903 4.302 3.704 1.00 92.12 103 GLU A O 1
ATOM 824 N N . LYS A 1 104 ? 20.105 5.348 1.881 1.00 90.19 104 LYS A N 1
ATOM 825 C CA . LYS A 1 104 ? 19.093 6.116 2.612 1.00 90.19 104 LYS A CA 1
ATOM 826 C C . LYS A 1 104 ? 17.911 5.242 2.994 1.00 90.19 104 LYS A C 1
ATOM 828 O O . LYS A 1 104 ? 17.599 4.270 2.310 1.00 90.19 104 LYS A O 1
ATOM 833 N N . GLU A 1 105 ? 17.200 5.632 4.047 1.00 94.56 105 GLU A N 1
ATOM 834 C CA . GLU A 1 105 ? 15.923 5.007 4.383 1.00 94.56 105 GLU A CA 1
ATOM 835 C C . GLU A 1 105 ? 14.966 5.069 3.182 1.00 94.56 105 GLU A C 1
ATOM 837 O O . GLU A 1 105 ? 14.894 6.071 2.464 1.00 94.56 105 GLU A O 1
ATOM 842 N N . PHE A 1 106 ? 14.274 3.961 2.928 1.00 95.12 106 PHE A N 1
ATOM 843 C CA . PHE A 1 106 ? 13.411 3.838 1.765 1.00 95.12 106 PHE A CA 1
ATOM 844 C C . PHE A 1 106 ? 12.077 4.557 2.010 1.00 95.12 106 PHE A C 1
ATOM 846 O O . PHE A 1 106 ? 11.288 4.122 2.843 1.00 95.12 106 PHE A O 1
ATOM 853 N N . ASP A 1 107 ? 11.815 5.629 1.261 1.00 95.44 107 ASP A N 1
ATOM 854 C CA . ASP A 1 107 ? 10.557 6.384 1.296 1.00 95.44 107 ASP A CA 1
ATOM 855 C C . ASP A 1 107 ? 9.737 6.084 0.031 1.00 95.44 107 ASP A C 1
ATOM 857 O O . ASP A 1 107 ? 10.093 6.510 -1.072 1.00 95.44 107 ASP A O 1
ATOM 861 N N . PHE A 1 108 ? 8.647 5.321 0.169 1.00 95.69 108 PHE A N 1
ATOM 862 C CA . PHE A 1 108 ? 7.871 4.849 -0.982 1.00 95.69 108 PHE A CA 1
ATOM 863 C C . PHE A 1 108 ? 7.283 5.998 -1.804 1.00 95.69 108 PHE A C 1
ATOM 865 O O . PHE A 1 108 ? 7.462 6.040 -3.026 1.00 95.69 108 PHE A O 1
ATOM 872 N N . ALA A 1 109 ? 6.629 6.956 -1.149 1.00 93.12 109 ALA A N 1
ATOM 873 C CA . ALA A 1 109 ? 6.075 8.126 -1.807 1.00 93.12 109 ALA A CA 1
ATOM 874 C C . ALA A 1 109 ? 7.168 8.947 -2.504 1.00 93.12 109 ALA A C 1
ATOM 876 O O . ALA A 1 109 ? 6.928 9.429 -3.610 1.00 93.12 109 ALA A O 1
ATOM 877 N N . ALA A 1 110 ? 8.366 9.069 -1.926 1.00 90.19 110 ALA A N 1
ATOM 878 C CA . ALA A 1 110 ? 9.484 9.756 -2.567 1.00 90.19 110 ALA A CA 1
ATOM 879 C C . ALA A 1 110 ? 10.001 9.049 -3.823 1.00 90.19 110 ALA A C 1
ATOM 881 O O . ALA A 1 110 ? 10.287 9.717 -4.815 1.00 90.19 110 ALA A O 1
ATOM 882 N N . MET A 1 111 ? 10.096 7.719 -3.793 1.00 92.75 111 MET A N 1
ATOM 883 C CA . MET A 1 111 ? 10.677 6.939 -4.891 1.00 92.75 111 MET A CA 1
ATOM 884 C C . MET A 1 111 ? 9.706 6.701 -6.048 1.00 92.75 111 MET A C 1
ATOM 886 O O . MET A 1 111 ? 10.129 6.625 -7.198 1.00 92.75 111 MET A O 1
ATOM 890 N N . TYR A 1 112 ? 8.412 6.563 -5.753 1.00 91.44 112 TYR A N 1
ATOM 891 C CA . TYR A 1 112 ? 7.402 6.133 -6.725 1.00 91.44 112 TYR A CA 1
ATOM 892 C C . TYR A 1 112 ? 6.410 7.229 -7.141 1.00 91.44 112 TYR A C 1
ATOM 894 O O . TYR A 1 112 ? 5.540 6.969 -7.978 1.00 91.44 112 TYR A O 1
ATOM 902 N N . SER A 1 113 ? 6.527 8.451 -6.607 1.00 84.88 113 SER A N 1
ATOM 903 C CA . SER A 1 113 ? 5.725 9.591 -7.071 1.00 84.88 113 SER A CA 1
ATOM 904 C C . SER A 1 113 ? 6.302 10.217 -8.338 1.00 84.88 113 SER A C 1
ATO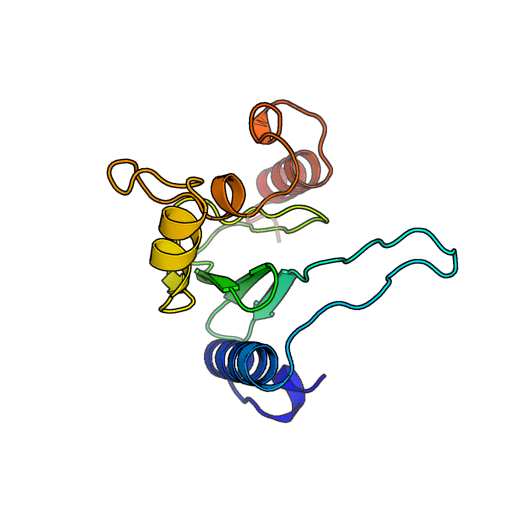M 906 O O . SER A 1 113 ? 7.499 10.448 -8.457 1.00 84.88 113 SER A O 1
ATOM 908 N N . TYR A 1 114 ? 5.419 10.602 -9.261 1.00 65.44 114 TYR A N 1
ATOM 909 C CA . TYR A 1 114 ? 5.792 11.336 -10.478 1.00 65.44 114 TYR A CA 1
ATOM 910 C C . TYR A 1 114 ? 6.208 12.798 -10.204 1.00 65.44 114 TYR A C 1
ATOM 912 O O . TYR A 1 114 ? 6.795 13.464 -11.054 1.00 65.44 114 TYR A O 1
ATOM 920 N N . VAL A 1 115 ? 5.878 13.330 -9.023 1.00 55.50 115 VAL A N 1
ATOM 921 C CA . VAL A 1 115 ? 6.101 14.733 -8.655 1.00 55.50 115 VAL A CA 1
ATOM 922 C C . VAL A 1 115 ? 7.289 14.822 -7.703 1.00 55.50 115 VAL A C 1
ATOM 924 O O . VAL A 1 115 ? 7.316 14.124 -6.696 1.00 55.50 115 VAL A O 1
ATOM 927 N N . ASN A 1 116 ? 8.239 15.716 -7.996 1.00 48.47 116 ASN A N 1
ATOM 928 C CA . ASN A 1 116 ? 9.356 16.039 -7.106 1.00 48.47 116 ASN A CA 1
ATOM 929 C C . ASN A 1 116 ? 8.825 16.373 -5.694 1.00 48.47 116 ASN A C 1
ATOM 931 O O . ASN A 1 116 ? 8.086 17.344 -5.501 1.00 48.47 116 ASN A O 1
ATOM 935 N N . THR A 1 117 ? 9.182 15.536 -4.720 1.00 47.22 117 THR A N 1
ATOM 936 C CA . THR A 1 117 ? 8.586 15.461 -3.377 1.00 47.22 117 THR A CA 1
ATOM 937 C C . THR A 1 117 ? 8.911 16.637 -2.460 1.00 47.22 117 THR A C 1
ATOM 939 O O . THR A 1 117 ? 8.313 16.770 -1.392 1.00 47.22 117 THR A O 1
ATOM 942 N N . ALA A 1 118 ? 9.732 17.590 -2.915 1.00 45.84 118 ALA A N 1
ATOM 943 C CA . ALA A 1 118 ? 10.071 18.820 -2.194 1.00 45.84 118 ALA A CA 1
ATOM 944 C C . ALA A 1 118 ? 8.871 19.749 -1.858 1.00 45.84 118 ALA A C 1
ATOM 946 O O . ALA A 1 118 ? 9.050 20.767 -1.190 1.00 45.84 118 ALA A O 1
ATOM 947 N N . ARG A 1 119 ? 7.639 19.438 -2.299 1.00 46.50 119 ARG A N 1
ATOM 948 C CA . ARG A 1 119 ? 6.418 20.244 -2.056 1.00 46.50 119 ARG A CA 1
ATOM 949 C C . ARG A 1 119 ? 5.305 19.537 -1.266 1.00 46.50 119 ARG A C 1
ATOM 951 O O . ARG A 1 119 ? 4.235 20.125 -1.074 1.00 46.50 119 ARG A O 1
ATOM 958 N N . MET A 1 120 ? 5.514 18.295 -0.823 1.00 47.59 120 MET A N 1
ATOM 959 C CA . MET A 1 120 ? 4.418 17.445 -0.327 1.00 47.59 120 MET A CA 1
ATOM 960 C C . MET A 1 120 ? 3.931 17.768 1.091 1.00 47.59 120 MET A C 1
ATOM 962 O O . MET A 1 120 ? 2.771 17.509 1.399 1.00 47.59 120 MET A O 1
ATOM 966 N N . THR A 1 121 ? 4.756 18.389 1.933 1.00 45.44 121 THR A N 1
ATOM 967 C CA . THR A 1 121 ? 4.395 18.741 3.322 1.00 45.44 121 THR A CA 1
ATOM 968 C C . THR A 1 121 ? 4.208 20.244 3.548 1.00 45.44 121 THR A C 1
ATOM 970 O O . THR A 1 121 ? 3.747 20.657 4.610 1.00 45.44 121 THR A O 1
ATOM 973 N N . THR A 1 122 ? 4.530 21.073 2.550 1.00 47.97 122 THR A N 1
ATOM 974 C CA . THR A 1 122 ? 4.595 22.543 2.664 1.00 47.97 122 THR A CA 1
ATOM 975 C C . THR A 1 122 ? 3.493 23.280 1.898 1.00 47.97 122 THR A C 1
ATOM 977 O O . THR A 1 122 ? 3.378 24.499 2.005 1.00 47.97 122 THR A O 1
ATOM 980 N N . SER A 1 123 ? 2.651 22.568 1.144 1.00 54.16 123 SER A N 1
ATOM 981 C CA . SER A 1 123 ? 1.565 23.156 0.352 1.00 54.16 123 SER A CA 1
ATOM 982 C C . SER A 1 123 ? 0.183 22.862 0.953 1.00 54.16 123 SER A C 1
ATOM 984 O O . SER A 1 123 ? 0.000 21.884 1.678 1.00 54.16 123 SER A O 1
ATOM 986 N N . ARG A 1 124 ? -0.813 23.705 0.632 1.00 59.41 124 ARG A N 1
ATOM 987 C CA . ARG A 1 124 ? -2.257 23.494 0.889 1.00 59.41 124 ARG A CA 1
ATOM 988 C C . ARG A 1 124 ? -2.803 22.306 0.071 1.00 59.41 124 ARG A C 1
ATOM 990 O O . ARG A 1 124 ? -3.757 22.445 -0.691 1.00 59.41 124 ARG A O 1
ATOM 997 N N . SER A 1 125 ? -2.148 21.150 0.150 1.00 77.06 125 SER A N 1
ATOM 998 C CA . SER A 1 125 ? -2.576 19.935 -0.531 1.00 77.06 125 SER A CA 1
ATOM 999 C C . SER A 1 125 ? -3.827 19.379 0.152 1.00 77.06 125 SER A C 1
ATOM 1001 O O . SER A 1 125 ? -4.017 19.531 1.363 1.00 77.06 125 SER A O 1
ATOM 1003 N N . ARG A 1 126 ? -4.691 18.706 -0.619 1.00 86.50 126 ARG A N 1
ATOM 1004 C CA . ARG A 1 126 ? -5.900 18.058 -0.077 1.00 86.50 126 ARG A CA 1
ATOM 1005 C C . ARG A 1 126 ? -5.567 17.068 1.035 1.00 86.50 126 ARG A C 1
ATOM 1007 O O . ARG A 1 126 ? -6.315 16.967 2.003 1.00 86.50 126 ARG A O 1
ATOM 1014 N N . TYR A 1 127 ? -4.433 16.380 0.910 1.00 88.38 127 TYR A N 1
ATOM 1015 C CA . TYR A 1 127 ? -3.921 15.510 1.957 1.00 88.38 127 TYR A CA 1
ATOM 1016 C C . TYR A 1 127 ? -3.669 16.281 3.257 1.00 88.38 127 TYR A C 1
ATOM 1018 O O . TYR A 1 127 ? -4.249 15.933 4.284 1.00 88.38 127 TYR A O 1
ATOM 1026 N N . CYS A 1 128 ? -2.863 17.349 3.204 1.00 86.25 128 CYS A N 1
ATOM 1027 C CA . CYS A 1 128 ? -2.470 18.118 4.384 1.00 86.25 128 CYS A CA 1
ATOM 1028 C C . CYS A 1 128 ? -3.670 18.755 5.090 1.00 86.25 128 CYS A C 1
ATOM 1030 O O . CYS A 1 128 ? -3.777 18.664 6.310 1.00 86.25 128 CYS A O 1
ATOM 1032 N N . GLU A 1 129 ? -4.585 19.380 4.346 1.00 90.94 129 GLU A N 1
ATOM 1033 C CA . GLU A 1 129 ? -5.764 20.018 4.946 1.00 90.94 129 GLU A CA 1
ATOM 1034 C C . GLU A 1 129 ? -6.743 18.987 5.525 1.00 90.94 129 GLU A C 1
ATOM 1036 O O . GLU A 1 129 ? -7.248 19.175 6.633 1.00 90.94 129 GLU A O 1
ATOM 1041 N N . GLY A 1 130 ? -6.941 17.851 4.846 1.00 90.62 130 GLY A N 1
ATOM 1042 C CA . GLY A 1 130 ? -7.731 16.742 5.386 1.00 90.62 130 GLY A CA 1
ATOM 1043 C C . GLY A 1 130 ? -7.125 16.169 6.669 1.00 90.62 130 GLY A C 1
ATOM 1044 O O . GLY A 1 130 ? -7.835 15.944 7.647 1.00 90.62 130 GLY A O 1
ATOM 1045 N N . TYR A 1 131 ? -5.801 16.011 6.706 1.00 90.50 131 TYR A N 1
ATOM 1046 C CA . TYR A 1 131 ? -5.092 15.520 7.882 1.00 90.50 131 TYR A CA 1
ATOM 1047 C C . TYR A 1 131 ? -5.194 16.495 9.064 1.00 90.50 131 TYR A C 1
ATOM 1049 O O . TYR A 1 131 ? -5.465 16.072 10.189 1.00 90.50 131 TYR A O 1
ATOM 1057 N N . LYS A 1 132 ? -5.041 17.806 8.826 1.00 91.44 132 LYS A N 1
ATOM 1058 C CA . LYS A 1 132 ? -5.243 18.845 9.854 1.00 91.44 132 LYS A CA 1
ATOM 1059 C C . LYS A 1 132 ? -6.655 18.792 10.432 1.00 91.44 132 LYS A C 1
ATOM 1061 O O . LYS A 1 132 ? -6.813 18.838 11.650 1.00 91.44 132 LYS A O 1
ATOM 1066 N N . LEU A 1 133 ? -7.668 18.671 9.571 1.00 93.38 133 LEU A N 1
ATOM 1067 C CA . LEU A 1 133 ? -9.064 18.599 9.995 1.00 93.38 133 LEU A CA 1
ATOM 1068 C C . LEU A 1 133 ? -9.332 17.355 10.849 1.00 93.38 133 LEU A C 1
ATOM 1070 O O . LEU A 1 133 ? -9.908 17.472 11.927 1.00 93.38 133 LEU A O 1
ATOM 1074 N N . LEU A 1 134 ? -8.871 16.180 10.412 1.00 92.88 134 LEU A N 1
ATOM 1075 C CA . LEU A 1 134 ? -9.039 14.941 11.173 1.00 92.88 134 LEU A CA 1
ATOM 1076 C C . LEU A 1 134 ? -8.345 15.007 12.536 1.00 92.88 134 LEU A C 1
ATOM 1078 O O . LEU A 1 134 ? -8.919 14.587 13.536 1.00 92.88 134 LEU A O 1
ATOM 1082 N N . ASN A 1 135 ? -7.141 15.579 12.602 1.00 91.75 135 ASN A N 1
ATOM 1083 C CA . ASN A 1 135 ? -6.435 15.737 13.873 1.00 91.75 135 ASN A CA 1
ATOM 1084 C C . ASN A 1 135 ? -7.136 16.714 14.816 1.00 91.75 135 ASN A C 1
ATOM 1086 O O . ASN A 1 135 ? -7.204 16.445 16.012 1.00 91.75 135 ASN A O 1
ATOM 1090 N N . LYS A 1 136 ? -7.704 17.808 14.293 1.00 93.38 136 LYS A N 1
ATOM 1091 C CA . LYS A 1 136 ? -8.481 18.768 15.092 1.00 93.38 136 LYS A CA 1
ATOM 1092 C C . LYS A 1 136 ? -9.661 18.106 15.819 1.00 93.38 136 LYS A C 1
ATOM 1094 O O . LYS A 1 136 ? -10.015 18.547 16.907 1.00 93.38 136 LYS A O 1
ATOM 1099 N N . HIS A 1 137 ? -10.251 17.066 15.231 1.00 91.00 137 HIS A N 1
ATOM 1100 C CA . HIS A 1 137 ? -11.417 16.359 15.773 1.00 91.00 137 HIS A CA 1
ATOM 1101 C C . HIS A 1 137 ? -11.099 14.951 16.302 1.00 91.00 137 HIS A C 1
ATOM 1103 O O . HIS A 1 137 ? -12.005 14.171 16.590 1.00 91.00 137 HIS A O 1
ATOM 1109 N N . LYS A 1 138 ? -9.816 14.603 16.450 1.00 89.50 138 LYS A N 1
ATOM 1110 C CA . LYS A 1 138 ? -9.399 13.278 16.914 1.00 89.50 138 LYS A CA 1
ATOM 1111 C C . LYS A 1 138 ? -9.919 13.017 18.332 1.00 89.50 138 LYS A C 1
ATOM 1113 O O . LYS A 1 138 ? -9.597 13.753 19.258 1.00 89.50 138 LYS A O 1
ATOM 1118 N N . GLY A 1 139 ? -10.679 11.933 18.495 1.00 83.06 139 GLY A N 1
ATOM 1119 C CA . GLY A 1 139 ? -11.223 11.508 19.791 1.00 83.06 139 GLY A CA 1
ATOM 1120 C C . GLY A 1 139 ? -12.459 12.281 20.262 1.00 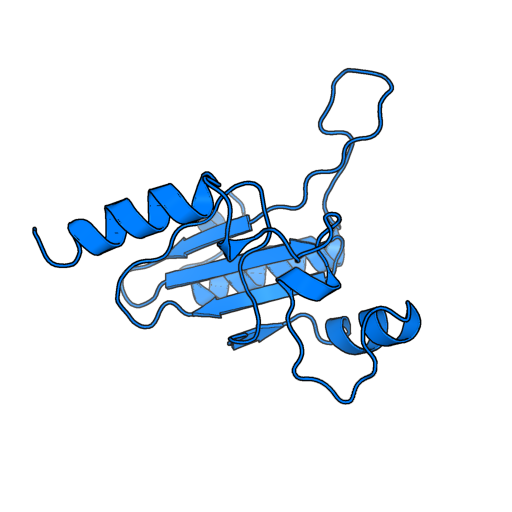83.06 139 GLY A C 1
ATOM 1121 O O . GLY A 1 139 ? -12.926 12.025 21.366 1.00 83.06 139 GLY A O 1
ATOM 1122 N N . ILE A 1 140 ? -12.995 13.194 19.446 1.00 78.00 140 ILE A N 1
ATOM 1123 C CA . ILE A 1 140 ? -14.271 13.869 19.703 1.00 78.00 140 ILE A CA 1
ATOM 1124 C C . ILE A 1 140 ? -15.355 13.050 18.987 1.00 78.00 140 ILE A C 1
ATOM 1126 O O . ILE A 1 140 ? -15.484 13.147 17.767 1.00 78.00 140 ILE A O 1
ATOM 1130 N N . ILE A 1 141 ? -16.057 12.193 19.736 1.00 56.75 141 ILE A N 1
ATOM 1131 C CA . ILE A 1 141 ? -17.211 11.393 19.284 1.00 56.75 141 ILE A CA 1
ATOM 1132 C C . ILE A 1 141 ? -18.459 11.924 19.979 1.00 56.75 141 ILE A C 1
ATOM 1134 O O . ILE A 1 141 ? -18.381 12.121 21.213 1.00 56.75 141 ILE A O 1
#

Organism: NCBI:txid886794

Secondary structure (DSSP, 8-state):
-HHHHH-SSHHHHHHHHHHHHHHH------SSSSS--PPPPEEEEE-SS-EEEEEEETTEEEEEE--SS----BSB----S--SEE-TTHHHHHHHTTS--SSS---HHHHH-SS-GGGTTTS--HHHHHHHHHHHTTT--

Solvent-accessible surface area (backbone atoms only — not comparable to full-atom values): 8700 Å² total; per-residue (Å²): 107,71,30,68,77,75,33,94,45,34,70,49,18,50,50,50,46,53,54,45,26,63,75,71,44,69,64,59,66,75,43,97,58,96,59,87,38,70,65,65,60,72,45,83,38,64,52,100,87,49,36,36,43,39,41,43,47,68,68,33,38,43,24,31,70,58,89,70,92,78,86,82,81,54,104,56,75,75,54,42,66,68,62,76,45,66,40,91,58,44,65,61,51,34,37,78,69,68,66,42,90,81,77,65,86,68,34,49,28,67,63,66,42,96,59,80,61,94,52,73,87,82,46,95,40,73,48,54,54,51,47,52,53,48,60,77,48,62,92,72,127

Radius of gyration: 15.96 Å; Cα contacts (8 Å, |Δi|>4): 191; chains: 1; bounding box: 39×36×46 Å

InterPro domains:
  IPR005322 Peptidase C69 [PF03577] (2-125)
  IPR005322 Peptidase C69 [PTHR12994] (1-139)